Protein AF-A0A7V7DA43-F1 (afdb_monomer_lite)

Sequence (79 aa):
MNTKLTLRMDEAIVRKAKMEARRRGKSVSRMVAEFIESVSSRPDSEKVLPPTTASLVGILKGQEISEDDYKAHLREKYL

Structure (mmCIF, N/CA/C/O backbone):
data_AF-A0A7V7DA43-F1
#
_entry.id   AF-A0A7V7DA43-F1
#
loop_
_atom_site.group_PDB
_atom_site.id
_atom_site.type_symbol
_atom_site.label_atom_id
_atom_site.label_alt_id
_atom_site.label_comp_id
_atom_site.label_asym_id
_atom_site.label_entity_id
_atom_site.label_seq_id
_atom_site.pdbx_PDB_ins_code
_atom_site.Cartn_x
_atom_site.Cartn_y
_atom_site.Cartn_z
_atom_site.occupancy
_atom_site.B_iso_or_equiv
_atom_site.auth_seq_id
_atom_site.auth_comp_id
_atom_site.auth_asym_id
_atom_site.auth_atom_id
_atom_site.pdbx_PDB_model_num
ATOM 1 N N . MET A 1 1 ? -6.361 17.542 12.682 1.00 61.06 1 MET A N 1
ATOM 2 C CA . MET A 1 1 ? -7.660 17.112 13.254 1.00 61.06 1 MET A CA 1
ATOM 3 C C . MET A 1 1 ? -7.796 15.612 13.070 1.00 61.06 1 MET A C 1
ATOM 5 O O . MET A 1 1 ? -7.444 15.133 12.002 1.00 61.06 1 MET A O 1
ATOM 9 N N . ASN A 1 2 ? -8.303 14.890 14.072 1.00 78.19 2 ASN A N 1
ATOM 10 C CA . ASN A 1 2 ? -8.604 13.462 13.935 1.00 78.19 2 ASN A CA 1
ATOM 11 C C . ASN A 1 2 ? -10.090 13.295 13.605 1.00 78.19 2 ASN A C 1
ATOM 13 O O . ASN A 1 2 ? -10.939 13.709 14.392 1.00 78.19 2 ASN A O 1
ATOM 17 N N . THR A 1 3 ? -10.398 12.673 12.467 1.00 88.81 3 THR A N 1
ATOM 18 C CA . THR A 1 3 ? -11.775 12.410 12.022 1.00 88.81 3 THR A CA 1
ATOM 19 C C . THR A 1 3 ? -12.087 10.921 12.156 1.00 88.81 3 THR A C 1
ATOM 21 O O . THR A 1 3 ? -11.236 10.074 11.888 1.00 88.81 3 THR A O 1
ATOM 24 N N . LYS A 1 4 ? -13.304 10.574 12.594 1.00 90.50 4 LYS A N 1
ATOM 25 C CA . LYS A 1 4 ? -13.731 9.177 12.755 1.00 90.50 4 LYS A CA 1
ATOM 26 C C . LYS A 1 4 ? -14.381 8.666 11.468 1.00 90.50 4 LYS A C 1
ATOM 28 O O . LYS A 1 4 ? -15.403 9.194 11.047 1.00 90.50 4 LYS A O 1
ATOM 33 N N . LEU A 1 5 ? -13.826 7.596 10.902 1.00 88.50 5 LEU A N 1
ATOM 34 C CA . LEU A 1 5 ? -14.441 6.817 9.827 1.00 88.50 5 LEU A CA 1
ATOM 35 C C . LEU A 1 5 ? -15.166 5.605 10.430 1.00 88.50 5 LEU A C 1
ATOM 37 O O . LEU A 1 5 ? -14.558 4.829 11.167 1.00 88.50 5 LEU A O 1
ATOM 41 N N . THR A 1 6 ? -16.456 5.439 10.126 1.00 91.94 6 THR A N 1
ATOM 42 C CA . THR A 1 6 ? -17.253 4.278 10.562 1.00 91.94 6 THR A CA 1
ATOM 43 C C . THR A 1 6 ? -17.573 3.411 9.352 1.00 91.94 6 THR A C 1
ATOM 45 O O . THR A 1 6 ? -18.150 3.897 8.385 1.00 91.94 6 THR A O 1
ATOM 48 N N . LEU A 1 7 ? -17.203 2.132 9.406 1.00 89.62 7 LEU A N 1
ATOM 49 C CA . LEU A 1 7 ? -17.382 1.172 8.316 1.00 89.62 7 LEU A CA 1
ATOM 50 C C . LEU A 1 7 ? -18.347 0.064 8.753 1.00 89.62 7 LEU A C 1
ATOM 52 O O . LEU A 1 7 ? -18.258 -0.420 9.882 1.00 89.62 7 LEU A O 1
ATOM 56 N N . ARG A 1 8 ? -19.244 -0.359 7.856 1.00 94.88 8 ARG A N 1
ATOM 57 C CA . ARG A 1 8 ? -20.046 -1.579 8.036 1.00 94.88 8 ARG A CA 1
ATOM 58 C C . ARG A 1 8 ? -19.280 -2.761 7.451 1.00 94.88 8 ARG A C 1
ATOM 60 O O . ARG A 1 8 ? -18.819 -2.685 6.319 1.00 94.88 8 ARG A O 1
ATOM 67 N 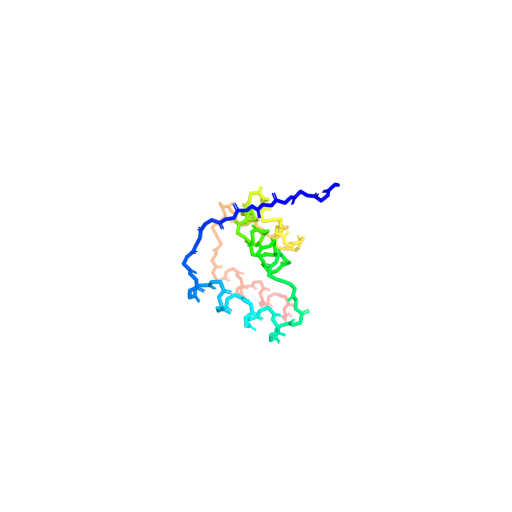N . MET A 1 9 ? -19.131 -3.824 8.228 1.00 92.75 9 MET A N 1
ATOM 68 C CA . MET A 1 9 ? -18.397 -5.027 7.838 1.00 92.75 9 MET A CA 1
ATOM 69 C C . MET A 1 9 ? -18.868 -6.215 8.670 1.00 92.75 9 MET A C 1
ATOM 71 O O . MET A 1 9 ? -19.382 -6.029 9.776 1.00 92.75 9 MET A O 1
ATOM 75 N N . ASP A 1 10 ? -18.645 -7.422 8.159 1.00 97.69 10 ASP A N 1
ATOM 76 C CA . ASP A 1 10 ? -18.985 -8.644 8.876 1.00 97.69 10 ASP A CA 1
ATOM 77 C C . ASP A 1 10 ? -18.226 -8.753 10.197 1.00 97.69 10 ASP A C 1
ATOM 79 O O . ASP A 1 10 ? -17.026 -8.474 10.295 1.00 97.69 10 ASP A O 1
ATOM 83 N N . GLU A 1 11 ? -18.912 -9.243 11.224 1.00 97.31 11 GLU A N 1
ATOM 84 C CA . GLU A 1 11 ? -18.350 -9.356 12.569 1.00 97.31 11 GLU A CA 1
ATOM 85 C C . GLU A 1 11 ? -17.094 -10.249 12.601 1.00 97.31 11 GLU A C 1
ATOM 87 O O . GLU A 1 11 ? -16.125 -9.971 13.313 1.00 97.31 11 GLU A O 1
ATOM 92 N N . ALA A 1 12 ? -17.065 -11.294 11.767 1.00 97.75 12 ALA A N 1
ATOM 93 C CA . ALA A 1 12 ? -15.907 -12.168 11.613 1.00 97.75 12 ALA A CA 1
ATOM 94 C C . ALA A 1 12 ? -14.660 -11.410 11.120 1.00 97.75 12 ALA A C 1
ATOM 96 O O . ALA A 1 12 ? -13.547 -11.697 11.569 1.00 97.75 12 ALA A O 1
ATOM 97 N N . ILE A 1 13 ? -14.842 -10.413 10.248 1.00 96.50 13 ILE A N 1
ATOM 98 C CA . ILE A 1 13 ? -13.763 -9.554 9.747 1.00 96.50 13 ILE A CA 1
ATOM 99 C C . ILE A 1 13 ? -13.287 -8.616 10.861 1.00 96.50 13 ILE A C 1
ATOM 101 O O . ILE A 1 13 ? -12.081 -8.517 11.094 1.00 96.50 13 ILE A O 1
ATOM 105 N N . VAL A 1 14 ? -14.211 -8.012 11.623 1.00 96.06 14 VAL A N 1
ATOM 106 C CA . VAL A 1 14 ? -13.870 -7.156 12.779 1.00 96.06 14 VAL A CA 1
ATOM 107 C C . VAL A 1 14 ? -12.996 -7.911 13.783 1.00 96.06 14 VAL A C 1
ATOM 109 O O . VAL A 1 14 ? -12.003 -7.369 14.280 1.00 96.06 14 VAL A O 1
ATOM 112 N N . ARG A 1 15 ? -13.335 -9.173 14.082 1.00 97.50 15 ARG A N 1
ATOM 113 C CA . ARG A 1 15 ? -12.564 -10.012 15.013 1.00 97.50 15 ARG A CA 1
ATOM 114 C C . ARG A 1 15 ? -11.150 -10.286 14.502 1.00 97.50 15 ARG A C 1
ATOM 116 O O . ARG A 1 15 ? -10.195 -10.096 15.256 1.00 97.50 15 ARG A O 1
ATOM 123 N N . LYS A 1 16 ? -11.003 -10.665 13.227 1.00 96.88 16 LYS A N 1
ATOM 124 C CA . LYS A 1 16 ? -9.688 -10.887 12.598 1.00 96.88 16 LYS A CA 1
ATOM 125 C C . LYS A 1 16 ? -8.832 -9.618 12.611 1.00 96.88 16 LYS A C 1
ATOM 127 O O . LYS A 1 16 ? -7.674 -9.674 13.014 1.00 96.88 16 LYS A O 1
ATOM 132 N N . ALA A 1 17 ? -9.414 -8.466 12.273 1.00 95.62 17 ALA A N 1
ATOM 133 C CA . ALA A 1 17 ? -8.705 -7.187 12.286 1.00 95.62 17 ALA A CA 1
ATOM 134 C C . ALA A 1 17 ? -8.178 -6.830 13.687 1.00 95.62 17 ALA A C 1
ATOM 136 O O . ALA A 1 17 ? -7.020 -6.442 13.837 1.00 95.62 17 ALA A O 1
ATOM 137 N N . LYS A 1 18 ? -8.995 -7.009 14.736 1.00 96.44 18 LYS A N 1
ATOM 138 C CA . LYS A 1 18 ? -8.569 -6.774 16.128 1.00 96.44 18 LYS A CA 1
ATOM 139 C C . LYS A 1 18 ? -7.452 -7.723 16.569 1.00 96.44 18 LYS A C 1
ATOM 141 O O . LYS A 1 18 ? -6.546 -7.286 17.278 1.00 96.44 18 LYS A O 1
ATOM 146 N N . MET A 1 19 ? -7.512 -8.994 16.168 1.00 98.00 19 MET A N 1
ATOM 147 C CA . MET A 1 19 ? -6.471 -9.983 16.467 1.00 98.00 19 MET A CA 1
ATOM 148 C C . MET A 1 19 ? -5.133 -9.583 15.836 1.00 98.00 19 MET A C 1
ATOM 150 O O . MET A 1 19 ? -4.130 -9.486 16.542 1.00 98.00 19 MET A O 1
ATOM 154 N N . GLU A 1 20 ? -5.131 -9.270 14.539 1.00 97.31 20 GLU A N 1
ATOM 155 C CA . GLU A 1 20 ? -3.920 -8.841 13.833 1.00 97.31 20 GLU A CA 1
ATOM 156 C C . GLU A 1 20 ? -3.355 -7.537 14.401 1.00 97.31 20 GLU A C 1
ATOM 158 O O . GLU A 1 20 ? -2.140 -7.385 14.526 1.00 97.31 20 GLU A O 1
ATOM 163 N N . ALA A 1 21 ? -4.226 -6.601 14.786 1.00 97.06 21 ALA A N 1
ATOM 164 C CA . ALA A 1 21 ? -3.819 -5.335 15.383 1.00 97.06 21 ALA A CA 1
ATOM 165 C C . ALA A 1 21 ? -3.086 -5.556 16.709 1.00 97.06 21 ALA A C 1
ATOM 167 O O . ALA A 1 21 ? -1.981 -5.044 16.892 1.00 97.06 21 ALA A O 1
ATOM 168 N N . ARG A 1 22 ? -3.629 -6.416 17.581 1.00 97.31 22 ARG A N 1
ATOM 169 C CA . ARG A 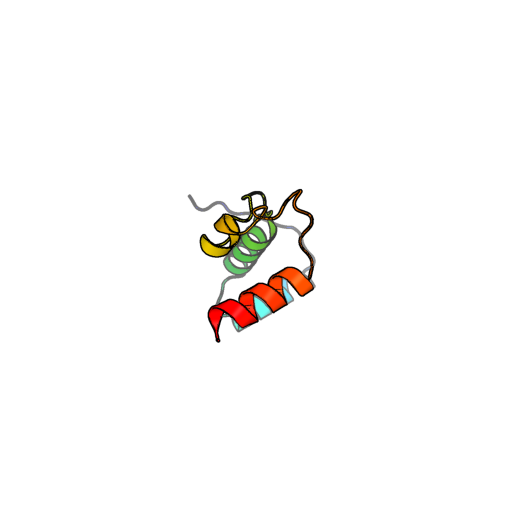1 22 ? -2.970 -6.818 18.832 1.00 97.31 22 ARG A CA 1
ATOM 170 C C . ARG A 1 22 ? -1.638 -7.514 18.580 1.00 97.31 22 ARG A C 1
ATOM 172 O O . ARG A 1 22 ? -0.647 -7.128 19.189 1.00 97.31 22 ARG A O 1
ATOM 179 N N . ARG A 1 23 ? -1.598 -8.480 17.655 1.00 97.50 23 ARG A N 1
ATOM 180 C CA . ARG A 1 23 ? -0.370 -9.213 17.298 1.00 97.50 23 ARG A CA 1
ATOM 181 C C . ARG A 1 23 ? 0.749 -8.275 16.837 1.00 97.50 23 ARG A C 1
ATOM 183 O O . ARG A 1 23 ? 1.915 -8.536 17.103 1.00 97.50 23 ARG A O 1
ATOM 190 N N . ARG A 1 24 ? 0.394 -7.182 16.157 1.00 95.19 24 ARG A N 1
ATOM 191 C CA . ARG A 1 24 ? 1.326 -6.167 15.640 1.00 95.19 24 ARG A CA 1
ATOM 192 C C . ARG A 1 24 ? 1.555 -4.990 16.597 1.00 95.19 24 ARG A C 1
ATOM 194 O O . ARG A 1 24 ? 2.273 -4.067 16.228 1.00 95.19 24 ARG A O 1
ATOM 201 N N . GLY A 1 25 ? 0.930 -4.980 17.779 1.00 97.19 25 GLY A N 1
ATOM 202 C CA . GLY A 1 25 ? 1.033 -3.877 18.741 1.00 97.19 25 GLY A CA 1
ATOM 203 C C . GLY A 1 25 ? 0.432 -2.550 18.252 1.00 97.19 25 GLY A C 1
ATOM 204 O O . GLY A 1 25 ? 0.884 -1.484 18.660 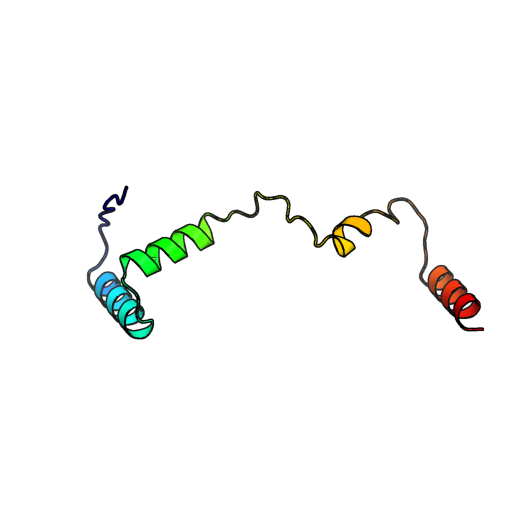1.00 97.19 25 GLY A O 1
ATOM 205 N N . LYS A 1 26 ? -0.562 -2.587 17.354 1.00 96.00 26 LYS A N 1
ATOM 206 C CA . LYS A 1 26 ? -1.206 -1.399 16.763 1.00 96.00 26 LYS A CA 1
ATOM 207 C C . LYS A 1 26 ? -2.709 -1.383 17.039 1.00 96.00 26 LYS A C 1
ATOM 209 O O . LYS A 1 26 ? -3.316 -2.407 17.342 1.00 96.00 26 LYS A O 1
ATOM 214 N N . SER A 1 27 ? -3.341 -0.217 16.903 1.00 96.12 27 SER A N 1
ATOM 215 C CA . SER A 1 27 ? -4.803 -0.135 16.831 1.00 96.12 27 SER A CA 1
ATOM 216 C C . SER A 1 27 ? -5.296 -0.537 15.437 1.00 96.12 27 SER A C 1
ATOM 218 O O . SER A 1 27 ? -4.576 -0.404 14.446 1.00 96.12 27 SER A O 1
ATOM 220 N N . VAL A 1 28 ? -6.556 -0.975 15.340 1.00 95.12 28 VAL A N 1
ATOM 221 C CA . VAL A 1 28 ? -7.197 -1.248 14.039 1.00 95.12 28 VAL A CA 1
ATOM 222 C C . VAL A 1 28 ? -7.215 0.013 13.173 1.00 95.12 28 VAL A C 1
ATOM 224 O O . VAL A 1 28 ? -6.906 -0.060 11.991 1.00 95.12 28 VAL A O 1
ATOM 227 N N . SER A 1 29 ? -7.498 1.180 13.763 1.00 94.19 29 SER A N 1
ATOM 228 C CA . SER A 1 29 ? -7.472 2.457 13.043 1.00 94.19 29 SER A CA 1
ATOM 229 C C . SER A 1 29 ? -6.100 2.764 12.446 1.00 94.19 29 SER A C 1
ATOM 231 O O . SER A 1 29 ? -6.031 3.177 11.296 1.00 94.19 29 SER A O 1
ATOM 233 N N . ARG A 1 30 ? -5.012 2.511 13.189 1.00 94.75 30 ARG A N 1
ATOM 234 C CA . ARG A 1 30 ? -3.646 2.717 12.697 1.00 94.75 30 ARG A CA 1
ATOM 235 C C . ARG A 1 30 ? -3.297 1.738 11.583 1.00 94.75 30 ARG A C 1
ATOM 237 O O . ARG A 1 30 ? -2.751 2.154 10.574 1.00 94.75 30 ARG A O 1
ATOM 244 N N . MET A 1 31 ? -3.641 0.461 11.746 1.00 94.88 31 MET A N 1
ATOM 245 C CA . MET A 1 31 ? -3.411 -0.543 10.705 1.00 94.88 31 MET A CA 1
ATOM 246 C C . MET A 1 31 ? -4.137 -0.192 9.404 1.00 94.88 31 MET A C 1
ATOM 248 O O . MET A 1 31 ? -3.560 -0.309 8.329 1.00 94.88 31 MET A O 1
ATOM 252 N N . VAL A 1 32 ? -5.398 0.232 9.499 1.00 92.81 32 VAL A N 1
ATOM 253 C CA . VAL A 1 32 ? -6.194 0.607 8.326 1.00 92.81 32 VAL A CA 1
ATOM 254 C C . VAL A 1 32 ? -5.676 1.903 7.704 1.00 92.81 32 VAL A C 1
ATOM 256 O O . VAL A 1 32 ? -5.627 1.985 6.485 1.00 92.81 32 VAL A O 1
ATOM 259 N N . ALA A 1 33 ? -5.248 2.884 8.505 1.00 92.06 33 ALA A N 1
ATOM 260 C CA . ALA A 1 33 ? -4.629 4.107 7.995 1.00 92.06 33 ALA A CA 1
ATOM 261 C C . ALA A 1 33 ? -3.354 3.801 7.194 1.00 92.06 33 ALA A C 1
ATOM 263 O O . ALA A 1 33 ? -3.263 4.199 6.041 1.00 92.06 33 ALA A O 1
ATOM 264 N N . GLU A 1 34 ? -2.440 3.005 7.758 1.00 91.94 34 GLU A N 1
ATOM 265 C CA . GLU A 1 34 ? -1.210 2.577 7.076 1.00 91.94 34 GLU A CA 1
ATOM 266 C C . GLU A 1 34 ? -1.517 1.794 5.788 1.00 91.94 34 GLU A C 1
ATOM 268 O O . GLU A 1 34 ? -0.858 1.983 4.768 1.00 91.94 34 GLU A O 1
ATOM 273 N N . PHE A 1 35 ? -2.544 0.936 5.802 1.00 90.44 35 PHE A N 1
ATOM 274 C CA . PHE A 1 35 ? -2.993 0.247 4.594 1.00 90.44 35 PHE A CA 1
ATOM 275 C C . PHE A 1 35 ? -3.507 1.232 3.539 1.00 90.44 35 PHE A C 1
ATOM 277 O O . PHE A 1 35 ? -3.069 1.161 2.394 1.00 90.44 35 PHE A O 1
ATOM 284 N N . ILE A 1 36 ? -4.393 2.160 3.918 1.00 90.69 36 ILE A N 1
ATOM 285 C CA . ILE A 1 36 ? -4.942 3.177 3.014 1.00 90.69 36 ILE A CA 1
ATOM 286 C C . ILE A 1 36 ? -3.816 4.031 2.427 1.00 90.69 36 ILE A C 1
ATOM 288 O O . ILE A 1 36 ? -3.823 4.248 1.223 1.00 90.69 36 ILE A O 1
ATOM 292 N N . GLU A 1 37 ? -2.839 4.455 3.231 1.00 89.25 37 GLU A N 1
ATOM 293 C CA . GLU A 1 37 ? -1.638 5.170 2.771 1.00 89.25 37 GLU A CA 1
ATOM 294 C C . GLU A 1 37 ? -0.826 4.340 1.767 1.00 89.25 37 GLU A C 1
ATOM 296 O O . GLU A 1 37 ? -0.426 4.851 0.725 1.00 89.25 37 GLU A O 1
ATOM 301 N N . SER A 1 38 ? -0.641 3.041 2.030 1.00 87.00 38 SER A N 1
ATOM 302 C CA . SER A 1 38 ? 0.119 2.150 1.142 1.00 87.00 38 SER A CA 1
ATOM 303 C C . SER A 1 38 ? -0.557 1.877 -0.206 1.00 87.00 38 SER A C 1
ATOM 305 O O . SER A 1 38 ? 0.122 1.575 -1.184 1.00 87.00 38 SER A O 1
ATOM 307 N N . VAL A 1 39 ? -1.892 1.961 -0.272 1.00 85.81 39 VAL A N 1
ATOM 308 C CA . VAL A 1 39 ? -2.644 1.776 -1.527 1.00 85.81 39 VAL A CA 1
ATOM 309 C C . VAL A 1 39 ? -2.958 3.101 -2.220 1.00 85.81 39 VAL A C 1
ATOM 311 O O . VAL A 1 39 ? -3.162 3.119 -3.432 1.00 85.81 39 VAL A O 1
ATOM 314 N N . SER A 1 40 ? -3.007 4.207 -1.470 1.00 75.75 40 SER A N 1
ATOM 315 C CA . SER A 1 40 ? -3.220 5.556 -2.003 1.00 75.75 40 SER A CA 1
ATOM 316 C C . SER A 1 40 ? -1.939 6.184 -2.535 1.00 75.75 40 SER A C 1
ATOM 318 O O . SER A 1 40 ? -2.024 7.090 -3.364 1.00 75.75 40 SER A O 1
ATOM 320 N N . SER A 1 41 ? -0.769 5.651 -2.166 1.00 63.12 41 SER A N 1
ATOM 321 C CA . SER A 1 41 ? 0.468 5.843 -2.914 1.00 63.12 41 SER A CA 1
ATOM 322 C C . SER A 1 41 ? 0.367 5.136 -4.270 1.00 63.12 41 SER A C 1
ATOM 324 O O . SER A 1 41 ? 1.037 4.137 -4.538 1.00 63.12 41 SER A O 1
ATOM 326 N N . ARG A 1 42 ? -0.490 5.656 -5.156 1.00 57.22 42 ARG A N 1
ATOM 327 C CA . ARG A 1 42 ? -0.277 5.493 -6.591 1.00 57.22 42 ARG A CA 1
ATOM 328 C C . ARG A 1 42 ? 1.135 6.004 -6.890 1.00 57.22 42 ARG A C 1
ATOM 330 O O . ARG A 1 42 ? 1.529 7.026 -6.325 1.00 57.22 42 ARG A O 1
ATOM 337 N N . PRO A 1 43 ? 1.895 5.337 -7.767 1.00 56.66 43 PRO A N 1
ATOM 338 C CA . PRO A 1 43 ? 3.163 5.851 -8.262 1.00 56.66 43 PRO A CA 1
ATOM 339 C C . PRO A 1 43 ? 2.893 7.013 -9.236 1.00 56.66 43 PRO A C 1
ATOM 341 O O . PRO A 1 43 ? 3.191 6.90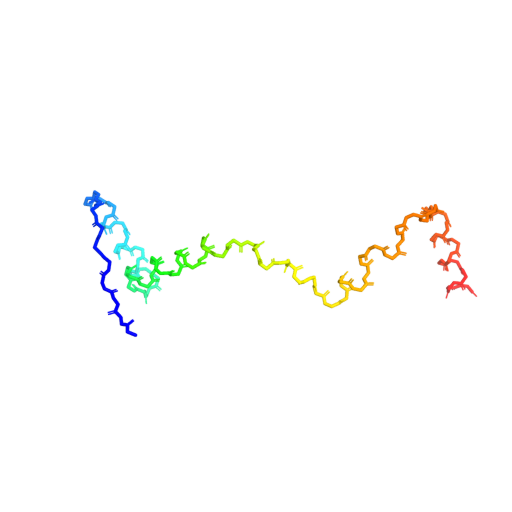5 -10.416 1.00 56.66 43 PRO A O 1
ATOM 344 N N . ASP A 1 44 ? 2.258 8.082 -8.752 1.00 52.50 44 ASP A N 1
ATOM 345 C CA . ASP A 1 44 ? 2.063 9.351 -9.468 1.00 52.50 44 ASP A CA 1
ATOM 346 C C . ASP A 1 44 ? 3.098 10.400 -9.048 1.00 52.50 44 ASP A C 1
ATOM 348 O O . ASP A 1 44 ? 3.123 11.507 -9.576 1.00 52.50 44 ASP A O 1
ATOM 352 N N . SER A 1 45 ? 4.036 10.047 -8.168 1.00 51.81 45 SER A N 1
ATOM 353 C CA . SER A 1 45 ? 5.374 10.565 -8.395 1.00 51.81 45 SER A CA 1
ATOM 354 C C . SER A 1 45 ? 5.898 9.783 -9.588 1.00 51.81 45 SER A C 1
ATOM 356 O O . SER A 1 45 ? 5.991 8.551 -9.502 1.00 51.81 45 SER A O 1
ATOM 358 N N . GLU A 1 46 ? 6.299 10.467 -10.661 1.00 55.88 46 GLU A N 1
ATOM 359 C CA . GLU A 1 46 ? 7.473 10.039 -11.421 1.00 55.88 46 GLU A CA 1
ATOM 360 C C . GLU A 1 46 ? 8.370 9.292 -10.439 1.00 55.88 46 GLU A C 1
ATOM 362 O O . GLU A 1 46 ? 8.720 9.853 -9.396 1.00 55.88 46 GLU A O 1
ATOM 367 N N . LYS A 1 47 ? 8.606 7.990 -10.643 1.00 57.12 47 LYS A N 1
ATOM 368 C CA . LYS A 1 47 ? 9.608 7.299 -9.839 1.00 57.12 47 LYS A CA 1
ATOM 369 C C . LYS A 1 47 ? 10.872 8.096 -10.099 1.00 57.12 47 LYS A C 1
ATOM 371 O O . LYS A 1 47 ? 11.473 7.906 -11.153 1.00 57.12 47 LYS A O 1
ATOM 376 N N . VAL A 1 48 ? 11.193 9.039 -9.211 1.00 67.31 48 VAL A N 1
ATOM 377 C CA . VAL A 1 48 ? 12.403 9.835 -9.290 1.00 67.31 48 VAL A CA 1
ATOM 378 C C . VAL A 1 48 ? 13.467 8.777 -9.192 1.00 67.31 48 VAL A C 1
ATOM 380 O O . VAL A 1 48 ? 13.666 8.162 -8.141 1.00 67.31 48 VAL A O 1
ATOM 383 N N . LEU A 1 49 ? 14.017 8.436 -10.352 1.00 79.62 49 LEU A N 1
ATOM 384 C CA . LEU A 1 49 ? 15.049 7.437 -10.433 1.00 79.62 49 LEU A CA 1
ATOM 385 C C . LEU A 1 49 ? 16.138 7.908 -9.467 1.00 79.62 49 LEU A C 1
ATOM 387 O O . LEU A 1 49 ? 16.392 9.117 -9.393 1.00 79.62 49 LEU A O 1
ATOM 391 N N . PRO A 1 50 ? 16.766 7.001 -8.701 1.00 84.38 50 PRO A N 1
ATOM 392 C CA . PRO A 1 50 ? 17.922 7.374 -7.903 1.00 84.38 50 PRO A CA 1
ATOM 393 C C . PRO A 1 50 ? 18.881 8.203 -8.771 1.00 84.38 50 PRO A C 1
ATOM 395 O O . PRO A 1 50 ? 19.002 7.880 -9.955 1.00 84.38 50 PRO A O 1
ATOM 398 N N . PRO A 1 51 ? 19.549 9.247 -8.246 1.00 82.56 51 PRO A N 1
ATOM 399 C CA . PRO A 1 51 ? 20.266 10.230 -9.068 1.00 82.56 51 PRO A CA 1
ATOM 400 C C . PRO A 1 51 ? 21.177 9.609 -10.135 1.00 82.56 51 PRO A C 1
ATOM 402 O O . PRO A 1 51 ? 21.188 10.048 -11.280 1.00 82.56 51 PRO A O 1
ATOM 405 N N . THR A 1 52 ? 21.864 8.520 -9.784 1.00 89.69 52 THR A N 1
ATOM 406 C CA . THR A 1 52 ? 22.703 7.739 -10.700 1.00 89.69 52 THR A CA 1
ATOM 407 C C . THR A 1 52 ? 21.912 7.066 -11.821 1.00 89.69 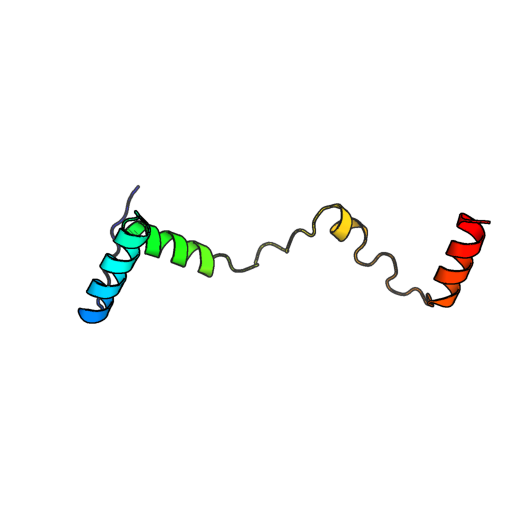52 THR A C 1
ATOM 409 O O . THR A 1 52 ? 22.327 7.073 -12.971 1.00 89.69 52 THR A O 1
ATOM 412 N N . THR A 1 53 ? 20.766 6.460 -11.524 1.00 87.81 53 THR A N 1
ATOM 413 C CA . THR A 1 53 ? 19.927 5.839 -12.553 1.00 87.81 53 THR A CA 1
ATOM 414 C C . THR A 1 53 ? 19.267 6.908 -13.422 1.00 87.81 53 THR A C 1
ATOM 416 O O . THR A 1 53 ? 19.226 6.748 -14.637 1.00 87.81 53 THR A O 1
ATOM 419 N N . ALA A 1 54 ? 18.828 8.025 -12.831 1.00 86.88 54 ALA A N 1
ATOM 420 C CA . ALA A 1 54 ? 18.288 9.166 -13.568 1.00 86.88 54 ALA A CA 1
ATOM 421 C C . ALA A 1 54 ? 19.298 9.720 -14.583 1.00 86.88 54 ALA A C 1
ATOM 423 O O . ALA A 1 54 ? 18.927 9.989 -15.721 1.00 86.88 54 ALA A O 1
ATOM 424 N N . SER A 1 55 ? 20.577 9.831 -14.202 1.00 87.81 55 SER A N 1
ATOM 425 C CA . SER A 1 55 ? 21.628 10.337 -15.092 1.00 87.81 55 SER A CA 1
ATOM 426 C C . SER A 1 55 ? 22.013 9.370 -16.214 1.00 87.81 55 SER A C 1
ATOM 428 O O . SER A 1 55 ? 22.624 9.796 -17.188 1.00 87.81 55 SER A O 1
ATOM 430 N N . LEU A 1 56 ? 21.711 8.075 -16.075 1.00 90.94 56 LEU A N 1
ATOM 431 C CA . LEU A 1 56 ? 22.048 7.046 -17.065 1.00 90.94 56 LEU A CA 1
ATOM 432 C C . LEU A 1 56 ? 20.896 6.733 -18.028 1.00 90.94 56 LEU A C 1
ATOM 434 O O . LEU A 1 56 ? 21.127 6.207 -19.117 1.00 90.94 56 LEU A O 1
ATOM 438 N N . VAL A 1 57 ? 19.649 7.021 -17.658 1.00 88.81 57 VAL A N 1
ATOM 439 C CA . VAL A 1 57 ? 18.503 6.714 -18.518 1.00 88.81 57 VAL A CA 1
ATOM 440 C C . VAL A 1 57 ? 18.542 7.561 -19.790 1.00 88.81 57 VAL A C 1
ATOM 442 O O . VAL A 1 57 ? 18.583 8.784 -19.754 1.00 88.81 57 VAL A O 1
ATOM 445 N N . GLY A 1 58 ? 18.496 6.884 -20.940 1.00 86.69 58 GLY A N 1
ATOM 446 C CA . GLY A 1 58 ? 18.407 7.521 -22.254 1.00 86.69 58 GLY A CA 1
ATOM 447 C C . GLY A 1 58 ? 19.736 7.971 -22.863 1.00 86.69 58 GLY A C 1
ATOM 448 O O . GLY A 1 58 ? 19.725 8.389 -24.016 1.00 86.69 58 GLY A O 1
ATOM 449 N N . ILE A 1 59 ? 20.870 7.828 -22.169 1.00 90.75 59 ILE A N 1
ATOM 450 C CA . ILE A 1 59 ? 22.178 8.299 -22.668 1.00 90.75 59 ILE A CA 1
ATOM 451 C C . ILE A 1 59 ? 22.619 7.616 -23.974 1.00 90.75 59 ILE A C 1
ATOM 453 O O . ILE A 1 59 ? 23.354 8.210 -24.751 1.00 90.75 59 ILE A O 1
ATOM 457 N N . LEU A 1 60 ? 22.151 6.389 -24.229 1.00 87.69 60 LEU A N 1
ATOM 458 C CA . LEU A 1 60 ? 22.446 5.628 -25.452 1.00 87.69 60 LEU A CA 1
ATOM 459 C C . LEU A 1 60 ? 21.275 5.627 -26.450 1.00 87.69 60 LEU A C 1
ATOM 461 O O . LEU A 1 60 ? 21.276 4.874 -27.423 1.00 87.69 60 LEU A O 1
ATOM 465 N N . LYS A 1 61 ? 20.223 6.421 -26.208 1.00 89.81 61 LYS A N 1
ATOM 466 C CA . LYS A 1 61 ? 19.023 6.409 -27.052 1.00 89.81 61 LYS A CA 1
ATOM 467 C C . LYS A 1 61 ? 19.366 6.915 -28.455 1.00 89.81 61 LYS A C 1
ATOM 469 O O . LYS A 1 61 ? 19.801 8.049 -28.615 1.00 89.81 61 LYS A O 1
ATOM 474 N N . GLY A 1 62 ? 19.100 6.087 -29.464 1.00 87.69 62 GLY A N 1
ATOM 475 C CA . GLY A 1 62 ? 19.358 6.423 -30.867 1.00 87.69 62 GLY A CA 1
ATOM 476 C C . GLY A 1 62 ? 20.809 6.234 -31.308 1.00 87.69 62 GLY A C 1
ATOM 477 O O . GLY A 1 62 ? 21.138 6.627 -32.421 1.00 87.69 62 GLY A O 1
ATOM 478 N N . GLN A 1 63 ? 21.662 5.640 -30.469 1.00 88.25 63 GLN A N 1
ATOM 479 C CA . GLN A 1 63 ? 22.990 5.204 -30.890 1.00 88.25 63 GLN A CA 1
ATOM 480 C C . GLN A 1 63 ? 22.977 3.714 -31.237 1.00 88.25 63 GLN A C 1
ATOM 482 O O . GLN A 1 63 ? 22.381 2.907 -30.523 1.00 88.25 63 GLN A O 1
ATOM 487 N N . GLU A 1 64 ? 23.646 3.354 -32.329 1.00 86.62 64 GLU A N 1
ATOM 488 C CA . GLU A 1 64 ? 23.902 1.963 -32.703 1.00 86.62 64 GLU A CA 1
ATOM 489 C C . GLU A 1 64 ? 25.142 1.477 -31.954 1.00 86.62 64 GLU A C 1
ATOM 491 O O . GLU A 1 64 ? 26.257 1.546 -32.456 1.00 86.62 64 GLU A O 1
ATOM 496 N N . ILE A 1 65 ? 24.944 1.056 -30.706 1.00 89.31 65 ILE A N 1
ATOM 497 C CA . ILE A 1 65 ? 26.011 0.508 -29.867 1.00 89.31 65 ILE A CA 1
ATOM 498 C C . ILE A 1 65 ? 25.798 -0.989 -29.736 1.00 89.31 65 ILE A C 1
ATOM 500 O O . ILE A 1 65 ? 24.707 -1.454 -29.390 1.00 89.31 65 ILE A O 1
ATOM 504 N N . SER A 1 66 ? 26.862 -1.735 -29.989 1.00 90.50 66 SER A N 1
ATOM 505 C CA . SER A 1 66 ? 26.916 -3.182 -29.883 1.00 90.50 66 SER A CA 1
ATOM 506 C C . SER A 1 66 ? 27.706 -3.630 -28.653 1.00 90.50 66 SER A C 1
ATOM 508 O O . SER A 1 66 ? 28.422 -2.869 -27.998 1.00 90.50 66 SER A O 1
ATOM 510 N N . GLU A 1 67 ? 27.603 -4.917 -28.339 1.00 91.44 67 GLU A N 1
ATOM 511 C CA . GLU A 1 67 ? 28.416 -5.532 -27.289 1.00 91.44 67 GLU A CA 1
ATOM 512 C C . GLU A 1 67 ? 29.918 -5.514 -27.633 1.00 91.44 67 GLU A C 1
ATOM 514 O O . GLU A 1 67 ? 30.767 -5.50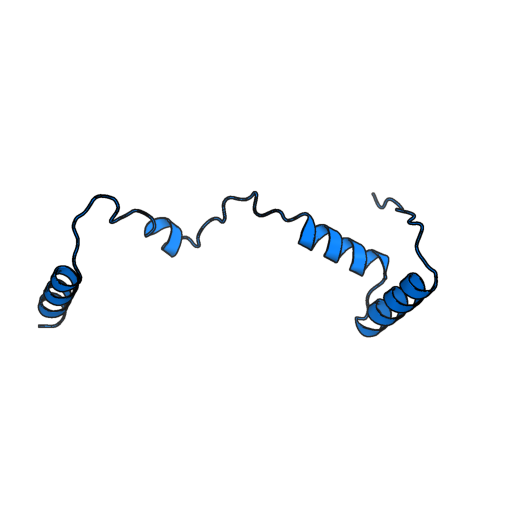5 -26.737 1.00 91.44 67 GLU A O 1
ATOM 519 N N . ASP A 1 68 ? 30.263 -5.477 -28.921 1.00 93.94 68 ASP A N 1
ATOM 520 C CA . ASP A 1 68 ? 31.652 -5.454 -29.372 1.00 93.94 68 ASP A CA 1
ATOM 521 C C . ASP A 1 68 ? 32.317 -4.100 -29.108 1.00 93.94 68 ASP A C 1
ATOM 523 O O . ASP A 1 68 ? 33.485 -4.076 -28.710 1.00 93.94 68 ASP A O 1
ATOM 527 N N . ASP A 1 69 ? 31.564 -2.999 -29.191 1.00 91.69 69 ASP A N 1
ATOM 528 C CA . ASP A 1 69 ? 32.027 -1.660 -28.797 1.00 91.69 69 ASP A CA 1
ATOM 529 C C . ASP A 1 69 ? 32.389 -1.623 -27.307 1.00 91.69 69 ASP A C 1
ATOM 531 O O . ASP A 1 69 ? 33.433 -1.101 -26.906 1.00 91.69 69 ASP A O 1
ATOM 535 N N . TYR A 1 70 ? 31.568 -2.265 -26.470 1.00 91.56 70 TYR A N 1
ATOM 536 C CA . TYR A 1 70 ? 31.849 -2.395 -25.042 1.00 91.56 70 TYR A CA 1
ATOM 537 C C . TYR A 1 70 ? 33.099 -3.246 -24.778 1.00 91.56 70 TYR A C 1
ATOM 539 O O . TYR A 1 70 ? 33.949 -2.875 -23.964 1.00 91.56 70 TYR A O 1
ATOM 547 N N . LYS A 1 71 ? 33.263 -4.365 -25.492 1.00 94.25 71 LYS A N 1
ATOM 548 C CA . LYS A 1 71 ? 34.462 -5.214 -25.381 1.00 94.25 71 LYS A CA 1
ATOM 549 C C . LYS A 1 71 ? 35.723 -4.491 -25.853 1.00 94.25 71 LYS A C 1
ATOM 551 O O . LYS A 1 71 ? 36.779 -4.689 -25.255 1.00 94.25 71 LYS A O 1
ATOM 556 N N . ALA A 1 72 ? 35.644 -3.677 -26.906 1.00 94.81 72 ALA A N 1
ATOM 557 C CA . ALA A 1 72 ? 36.754 -2.847 -27.368 1.00 94.81 72 ALA A CA 1
ATOM 558 C C . ALA A 1 72 ? 37.158 -1.819 -26.300 1.00 94.81 72 ALA A C 1
ATOM 560 O O . ALA A 1 72 ? 38.330 -1.773 -25.928 1.00 94.81 72 ALA A O 1
ATOM 561 N N . HIS A 1 73 ? 36.183 -1.110 -25.721 1.00 92.38 73 HIS A N 1
ATOM 562 C CA . HIS A 1 73 ? 36.416 -0.188 -24.607 1.00 92.38 73 HIS A CA 1
ATOM 563 C C . HIS A 1 73 ? 37.084 -0.871 -23.404 1.00 92.38 73 HIS A C 1
ATOM 565 O O . HIS A 1 73 ? 38.023 -0.331 -22.826 1.00 92.38 73 HIS A O 1
ATOM 571 N N . LEU A 1 74 ? 36.632 -2.071 -23.019 1.00 95.75 74 LEU A N 1
ATOM 572 C CA . LEU A 1 74 ? 37.251 -2.815 -21.918 1.00 95.75 74 LEU A CA 1
ATOM 573 C C . LEU A 1 74 ? 38.711 -3.179 -22.210 1.00 95.75 74 LEU A C 1
ATOM 575 O O . LEU A 1 74 ? 39.532 -3.127 -21.299 1.00 95.75 74 LEU A O 1
ATOM 579 N N . ARG A 1 75 ? 39.050 -3.532 -23.455 1.00 94.81 75 ARG A N 1
ATOM 580 C CA . ARG A 1 75 ? 40.446 -3.804 -23.822 1.00 94.81 75 ARG A CA 1
ATOM 581 C C . ARG A 1 75 ? 41.298 -2.549 -23.673 1.00 94.81 75 ARG A C 1
ATOM 583 O O . ARG A 1 75 ? 42.309 -2.624 -23.002 1.00 94.81 75 ARG A O 1
ATOM 590 N N . GLU A 1 76 ? 40.864 -1.415 -24.213 1.00 94.19 76 GLU A N 1
ATOM 591 C CA . GLU A 1 76 ? 41.595 -0.138 -24.113 1.00 94.19 76 GLU A CA 1
ATOM 592 C C . GLU A 1 76 ? 41.716 0.379 -22.672 1.00 94.19 76 GLU A C 1
ATOM 594 O O . GLU A 1 76 ? 42.702 1.000 -22.300 1.00 94.19 76 GLU A O 1
ATOM 599 N N . LYS A 1 77 ? 40.707 0.137 -21.833 1.00 94.38 77 LYS A N 1
ATOM 600 C CA . LYS A 1 77 ? 40.708 0.613 -20.446 1.00 94.38 77 LYS A CA 1
ATOM 601 C C . LYS A 1 77 ? 41.666 -0.164 -19.538 1.00 94.38 77 LYS A C 1
ATOM 603 O O . LYS A 1 77 ? 42.103 0.379 -18.523 1.00 94.38 77 LYS A O 1
ATOM 608 N N . TYR A 1 78 ? 41.901 -1.442 -19.834 1.00 92.19 78 TYR A N 1
ATOM 609 C CA . TYR A 1 78 ? 42.628 -2.366 -18.958 1.00 92.19 78 TYR A CA 1
ATOM 610 C C . TYR A 1 78 ? 43.931 -2.926 -19.564 1.00 92.19 78 TYR A C 1
ATOM 612 O O . TYR A 1 78 ? 44.647 -3.624 -18.843 1.00 92.19 78 TYR A O 1
ATOM 620 N N . LEU A 1 79 ? 44.246 -2.636 -20.834 1.00 68.19 79 LEU A N 1
ATOM 621 C CA . LEU A 1 79 ? 45.572 -2.820 -21.451 1.00 68.19 79 LEU A CA 1
ATOM 622 C C . LEU A 1 79 ? 46.235 -1.463 -21.689 1.00 68.19 79 LEU A C 1
ATOM 624 O O . LEU A 1 79 ? 47.475 -1.414 -21.540 1.00 68.19 79 LEU A O 1
#

Foldseek 3Di:
DDDDDDDDDDPVVVVVLCVVCVVVVHDSVVVVVVVCVVVVPDVVPPPPPDPVVNVVPCPCPPPPDDVVNVVVVVVVVPD

Radius of gyration: 25.6 Å; chains: 1; bounding box: 66×29×52 Å

Secondary structure (DSSP, 8-state):
----------HHHHHHHHHHHHHTT--HHHHHHHHHHHHH--S-S-----HHHHHHTTTTTT----HHHHHHHHHHHH-

pLDDT: mean 87.61, std 11.9, range [51.81, 98.0]